Protein AF-A0A7J8VPK7-F1 (afdb_monomer_lite)

Secondary structure (DSSP, 8-state):
---HHHHHHHHHHHHHHHHHHH-S-HHHHHHSPPPHHHHHT-HHHHHHGGGG-

Structure (mmCIF, N/CA/C/O backbone):
data_AF-A0A7J8VPK7-F1
#
_entry.id   AF-A0A7J8VPK7-F1
#
loop_
_atom_site.group_PDB
_atom_site.id
_atom_site.type_symbol
_atom_site.label_atom_id
_atom_site.label_alt_id
_atom_site.label_comp_id
_atom_site.label_asym_id
_atom_site.label_entity_id
_atom_site.label_seq_id
_atom_site.pdbx_PDB_ins_code
_atom_site.Cartn_x
_atom_site.Cartn_y
_atom_site.Cartn_z
_atom_site.occupancy
_atom_site.B_iso_or_equiv
_atom_site.auth_seq_id
_atom_site.auth_comp_id
_atom_site.auth_asym_id
_atom_site.auth_atom_id
_atom_site.pdbx_PDB_model_num
ATOM 1 N N . MET A 1 1 ? 17.051 10.293 -12.204 1.00 51.53 1 MET A N 1
ATOM 2 C CA . MET A 1 1 ? 15.865 10.676 -13.005 1.00 51.53 1 MET A CA 1
ATOM 3 C C . MET A 1 1 ? 16.034 10.187 -14.445 1.00 51.53 1 MET A C 1
ATOM 5 O O . MET A 1 1 ? 16.253 10.998 -15.331 1.00 51.53 1 MET A O 1
ATOM 9 N N . ASN A 1 2 ? 16.014 8.872 -14.685 1.00 56.03 2 ASN A N 1
ATOM 10 C CA . ASN A 1 2 ? 16.194 8.298 -16.033 1.00 56.03 2 ASN A CA 1
ATOM 11 C C . ASN A 1 2 ? 15.126 7.246 -16.400 1.00 56.03 2 AS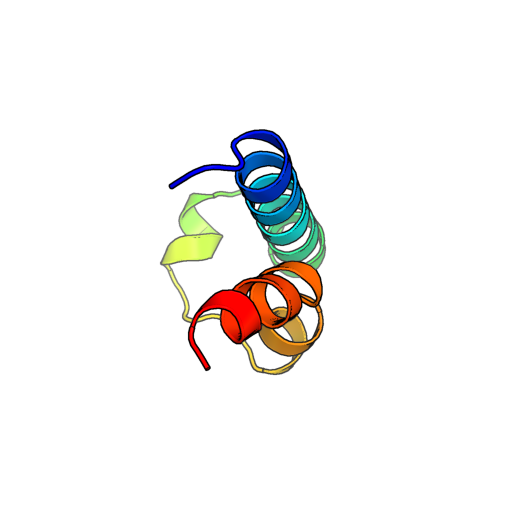N A C 1
ATOM 13 O O . ASN A 1 2 ? 15.176 6.692 -17.493 1.00 56.03 2 ASN A O 1
ATOM 17 N N . HIS A 1 3 ? 14.143 6.981 -15.525 1.00 68.00 3 HIS A N 1
ATOM 18 C CA . HIS A 1 3 ? 13.194 5.878 -15.705 1.00 68.00 3 HIS A CA 1
ATOM 19 C C . HIS A 1 3 ? 11.760 6.264 -15.296 1.00 68.00 3 HIS A C 1
ATOM 21 O O . HIS A 1 3 ? 11.282 5.819 -14.250 1.00 68.00 3 HIS A O 1
ATOM 27 N N . PRO A 1 4 ? 11.041 7.043 -16.130 1.00 75.38 4 PRO A N 1
ATOM 28 C CA . PRO A 1 4 ? 9.650 7.423 -15.855 1.00 75.38 4 PRO A CA 1
ATOM 29 C C . PRO A 1 4 ? 8.723 6.207 -15.686 1.00 75.38 4 PRO A C 1
ATOM 31 O O . PRO A 1 4 ? 7.804 6.237 -14.874 1.00 75.38 4 PRO A O 1
ATOM 34 N N . ASP A 1 5 ? 8.998 5.100 -16.382 1.00 78.25 5 ASP A N 1
ATOM 35 C CA . ASP A 1 5 ? 8.290 3.824 -16.213 1.00 78.25 5 ASP A CA 1
ATOM 36 C C . ASP A 1 5 ? 8.395 3.246 -14.797 1.00 78.25 5 ASP A C 1
ATOM 38 O O . ASP A 1 5 ? 7.453 2.634 -14.291 1.00 78.25 5 ASP A O 1
ATOM 42 N N . ILE A 1 6 ? 9.548 3.417 -14.153 1.00 75.50 6 ILE A N 1
ATOM 43 C CA . ILE A 1 6 ? 9.796 2.895 -12.809 1.00 75.50 6 ILE A CA 1
ATOM 44 C C . ILE A 1 6 ? 9.121 3.796 -11.777 1.00 75.50 6 ILE A C 1
ATOM 46 O O . ILE A 1 6 ? 8.450 3.295 -10.879 1.00 75.50 6 ILE A O 1
ATOM 50 N N . GLU A 1 7 ? 9.196 5.115 -11.958 1.00 78.44 7 GLU A N 1
ATOM 51 C CA . GLU A 1 7 ? 8.489 6.085 -11.115 1.00 78.44 7 GLU A CA 1
ATOM 52 C C . GLU A 1 7 ? 6.973 5.848 -11.135 1.00 78.44 7 GLU A C 1
ATOM 54 O O . GLU A 1 7 ? 6.339 5.803 -10.081 1.00 78.44 7 GLU A O 1
ATOM 59 N N . LEU A 1 8 ? 6.392 5.599 -12.313 1.00 82.31 8 LEU A N 1
ATOM 60 C CA . LEU A 1 8 ? 4.969 5.276 -12.443 1.00 82.31 8 LEU A CA 1
ATOM 61 C C . LEU A 1 8 ? 4.597 3.973 -11.729 1.00 82.31 8 LEU A C 1
ATOM 63 O O . LEU A 1 8 ? 3.570 3.928 -11.055 1.00 82.31 8 LEU A O 1
ATOM 67 N N . LYS A 1 9 ? 5.434 2.932 -11.823 1.00 82.38 9 LYS A N 1
ATOM 68 C CA . LYS A 1 9 ? 5.213 1.668 -11.099 1.00 82.38 9 LYS A CA 1
ATOM 69 C C . LYS A 1 9 ? 5.271 1.852 -9.586 1.00 82.38 9 LYS A C 1
ATOM 71 O O . LYS A 1 9 ? 4.451 1.278 -8.880 1.00 82.38 9 LYS A O 1
ATOM 76 N N . ILE A 1 10 ? 6.197 2.673 -9.094 1.00 81.19 10 ILE A N 1
ATOM 77 C CA . ILE A 1 10 ? 6.314 2.983 -7.664 1.00 81.19 10 ILE A CA 1
ATOM 78 C C . ILE A 1 10 ? 5.075 3.744 -7.182 1.00 81.19 10 ILE A C 1
ATOM 80 O O . ILE A 1 10 ? 4.501 3.395 -6.154 1.00 81.19 10 ILE A O 1
ATOM 84 N N . ILE A 1 11 ? 4.631 4.761 -7.927 1.00 83.06 11 ILE A N 1
ATOM 85 C CA . ILE A 1 11 ? 3.439 5.543 -7.570 1.00 83.06 11 ILE A CA 1
ATOM 86 C C . ILE A 1 11 ? 2.178 4.667 -7.600 1.00 83.06 11 ILE A C 1
ATOM 88 O O . ILE A 1 11 ? 1.337 4.794 -6.704 1.00 83.06 11 ILE A O 1
ATOM 92 N N . ASP A 1 12 ? 2.047 3.773 -8.586 1.00 85.88 12 ASP A N 1
ATOM 93 C CA . ASP A 1 12 ? 0.942 2.810 -8.665 1.00 85.88 12 ASP A CA 1
ATOM 94 C C . ASP A 1 12 ? 0.950 1.853 -7.470 1.00 85.88 12 ASP A C 1
ATOM 96 O O . ASP A 1 12 ? -0.075 1.692 -6.807 1.00 85.88 12 ASP A O 1
ATOM 100 N N . GLU A 1 13 ? 2.111 1.291 -7.127 1.00 86.44 13 GLU A N 1
ATOM 101 C CA . GLU A 1 13 ? 2.253 0.387 -5.987 1.00 86.44 13 GLU A CA 1
ATOM 102 C C . GLU A 1 13 ? 1.894 1.085 -4.670 1.00 86.44 13 GLU A C 1
ATOM 104 O O . GLU A 1 13 ? 1.054 0.586 -3.919 1.00 86.44 13 GLU A O 1
ATOM 109 N N . ILE A 1 14 ? 2.454 2.274 -4.419 1.00 83.94 14 ILE A N 1
ATOM 110 C CA . ILE A 1 14 ? 2.162 3.073 -3.221 1.00 83.94 14 ILE A CA 1
ATOM 111 C C . ILE A 1 14 ? 0.667 3.384 -3.142 1.00 83.94 14 ILE A C 1
ATOM 113 O O . ILE A 1 14 ? 0.033 3.143 -2.113 1.00 83.94 14 ILE A O 1
ATOM 117 N N . SER A 1 15 ? 0.081 3.864 -4.241 1.00 85.75 15 SER A N 1
ATOM 118 C CA . SER A 1 15 ? -1.344 4.196 -4.299 1.00 85.75 15 SER A CA 1
ATOM 119 C C . SER A 1 15 ? -2.220 2.967 -4.082 1.00 85.75 15 SER A C 1
ATOM 121 O O . SER A 1 15 ? -3.256 3.052 -3.426 1.00 85.75 15 SER A O 1
ATOM 123 N N . ARG A 1 16 ? -1.819 1.805 -4.600 1.00 87.12 16 ARG A N 1
ATOM 124 C CA . ARG A 1 16 ? -2.547 0.545 -4.448 1.00 87.12 16 ARG A CA 1
ATOM 125 C C . ARG A 1 16 ? -2.489 0.021 -3.020 1.00 87.12 16 ARG A C 1
ATOM 127 O O . ARG A 1 16 ? -3.529 -0.388 -2.506 1.00 87.12 16 ARG A O 1
ATOM 134 N N . VAL A 1 17 ? -1.320 0.055 -2.380 1.00 85.56 17 VAL A N 1
ATOM 135 C CA . VAL A 1 17 ? -1.147 -0.358 -0.981 1.00 85.56 17 VAL A CA 1
ATOM 136 C C . VAL A 1 17 ? -1.952 0.561 -0.069 1.00 85.56 17 VAL A C 1
ATOM 138 O O . VAL A 1 17 ? -2.830 0.069 0.633 1.00 85.56 17 VAL A O 1
ATOM 141 N N . LEU A 1 18 ? -1.759 1.881 -0.172 1.00 85.19 18 LEU A N 1
ATOM 142 C CA . LEU A 1 18 ? -2.479 2.871 0.637 1.00 85.19 18 LEU A CA 1
ATOM 143 C C . LEU A 1 18 ? -3.994 2.812 0.420 1.00 85.19 18 LEU A C 1
ATOM 145 O O . LEU A 1 18 ? -4.775 2.967 1.358 1.00 85.19 18 LEU A O 1
ATOM 149 N N . ARG A 1 19 ? -4.443 2.544 -0.811 1.00 86.44 19 ARG A N 1
ATOM 150 C CA . ARG A 1 19 ? -5.867 2.357 -1.104 1.00 86.44 19 ARG A CA 1
ATOM 151 C C . ARG A 1 19 ? -6.428 1.080 -0.497 1.00 86.44 19 ARG A C 1
ATOM 153 O O . ARG A 1 19 ? -7.584 1.078 -0.084 1.00 86.44 19 ARG A O 1
ATOM 160 N N . ASN A 1 20 ? -5.651 0.001 -0.474 1.00 86.06 20 ASN A N 1
ATOM 161 C CA . ASN A 1 20 ? -6.077 -1.275 0.089 1.00 86.06 20 ASN A CA 1
ATOM 162 C C . ASN A 1 20 ? -6.127 -1.233 1.622 1.00 86.06 20 ASN A C 1
ATOM 164 O O . ASN A 1 20 ? -7.043 -1.799 2.210 1.00 86.06 20 ASN A O 1
ATOM 168 N N . THR A 1 21 ? -5.191 -0.527 2.255 1.00 83.19 21 THR A N 1
ATOM 169 C CA . THR A 1 21 ? -5.075 -0.437 3.715 1.00 83.19 21 THR A CA 1
ATOM 170 C C . THR A 1 21 ? -5.946 0.675 4.304 1.00 83.19 21 THR A C 1
ATOM 172 O O . THR A 1 21 ? -6.709 0.433 5.235 1.00 83.19 21 THR A O 1
ATOM 175 N N . ARG A 1 22 ? -5.882 1.892 3.745 1.00 83.00 22 ARG A N 1
ATOM 176 C CA . ARG A 1 22 ? -6.528 3.109 4.284 1.00 83.00 22 ARG A CA 1
ATOM 177 C C . ARG A 1 22 ? -7.765 3.553 3.507 1.00 83.00 22 ARG A C 1
ATOM 179 O O . ARG A 1 22 ? -8.484 4.458 3.940 1.00 83.00 22 ARG A O 1
ATOM 186 N N . GLY A 1 23 ? -8.029 2.928 2.362 1.00 83.00 23 GLY A N 1
ATOM 187 C CA . GLY A 1 23 ? -9.142 3.268 1.483 1.00 83.00 23 GLY A CA 1
ATOM 188 C C . GLY A 1 23 ? -8.812 4.364 0.456 1.00 83.00 23 GLY A C 1
ATOM 189 O O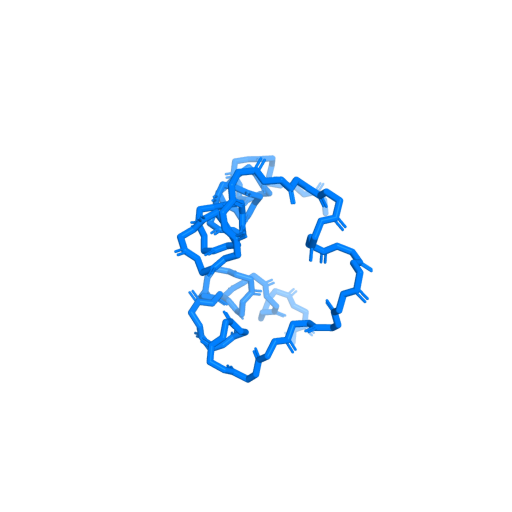 . GLY A 1 23 ? -7.694 4.873 0.391 1.00 83.00 23 GLY A O 1
ATOM 190 N N . PRO A 1 24 ? -9.795 4.765 -0.370 1.00 82.38 24 PRO A N 1
ATOM 191 C CA . PRO A 1 24 ? -9.597 5.645 -1.530 1.00 82.38 24 PRO A CA 1
ATOM 192 C C . PRO A 1 24 ? -9.355 7.125 -1.188 1.00 82.38 24 PRO A C 1
ATOM 194 O O . PRO A 1 24 ? -9.303 7.959 -2.089 1.00 82.38 24 PRO A O 1
ATOM 197 N N . TYR A 1 25 ? -9.260 7.478 0.094 1.00 80.50 25 TYR A N 1
ATOM 198 C CA . TYR A 1 25 ? -9.157 8.863 0.533 1.00 80.50 25 TYR A CA 1
ATOM 199 C C . TYR A 1 25 ? -7.695 9.274 0.694 1.00 80.50 25 TYR A C 1
ATOM 201 O O . TYR A 1 25 ? -7.105 9.060 1.748 1.00 80.50 25 TYR A O 1
ATOM 209 N N . ASN A 1 26 ? -7.149 9.957 -0.314 1.00 77.88 26 ASN A N 1
ATOM 210 C CA . ASN A 1 26 ? -5.768 10.465 -0.308 1.00 77.88 26 ASN A CA 1
ATOM 211 C C . ASN A 1 26 ? -5.445 11.340 0.916 1.00 77.88 26 ASN A C 1
ATOM 213 O O . ASN A 1 26 ? -4.306 11.392 1.362 1.00 77.88 26 ASN A O 1
ATOM 217 N N . LYS A 1 27 ? -6.451 12.013 1.490 1.00 81.31 27 LYS A N 1
ATOM 218 C CA . LYS A 1 27 ? -6.280 12.814 2.708 1.00 81.31 27 LYS A CA 1
ATOM 219 C C . LYS A 1 27 ? -5.808 11.951 3.887 1.00 81.31 27 LYS A C 1
ATOM 221 O O . LYS A 1 27 ? -4.831 12.307 4.533 1.00 81.31 27 LYS A O 1
ATOM 226 N N . LYS A 1 28 ? -6.385 10.753 4.048 1.00 76.69 28 LYS A N 1
ATOM 227 C CA . LYS A 1 28 ? -5.991 9.773 5.075 1.00 76.69 28 LYS A CA 1
ATOM 228 C C . LYS A 1 28 ? -4.584 9.216 4.880 1.00 76.69 28 LYS A C 1
ATOM 230 O O . LYS A 1 28 ? -3.990 8.672 5.808 1.00 76.69 28 LYS A O 1
ATOM 235 N N . TRP A 1 29 ? -4.039 9.329 3.672 1.00 82.44 29 TRP A N 1
ATOM 236 C CA . TRP A 1 29 ? -2.678 8.886 3.391 1.00 82.44 29 TRP A CA 1
ATOM 237 C C . TRP A 1 29 ? -1.640 9.844 3.987 1.00 82.44 29 TRP A C 1
ATOM 239 O O . TRP A 1 29 ? -0.538 9.412 4.293 1.00 82.44 29 TRP A O 1
ATOM 249 N N . MET A 1 30 ? -2.001 11.120 4.181 1.00 77.19 30 MET A N 1
ATOM 250 C CA . MET A 1 30 ? -1.133 12.149 4.769 1.00 77.19 30 MET A CA 1
ATOM 251 C C . MET A 1 30 ? -1.452 12.455 6.239 1.00 77.19 30 MET A C 1
ATOM 253 O O . MET A 1 30 ? -0.680 13.149 6.891 1.00 77.19 30 MET A O 1
ATOM 257 N N . GLU A 1 31 ? -2.589 11.980 6.755 1.00 81.56 31 GLU A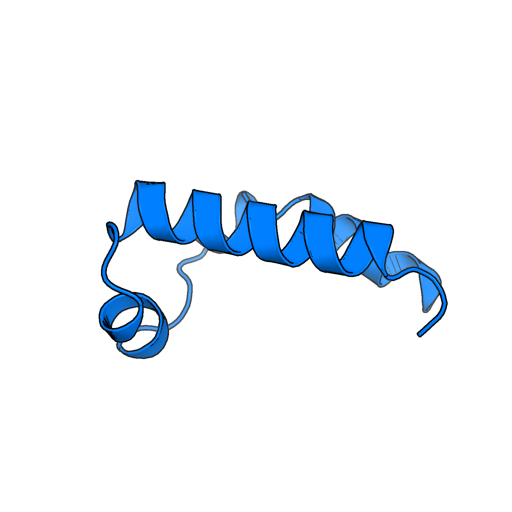 N 1
ATOM 258 C CA . GLU A 1 31 ? -3.010 12.225 8.143 1.00 81.56 31 GLU A CA 1
ATOM 259 C C . GLU A 1 31 ? -2.193 11.422 9.160 1.00 81.56 31 GLU A C 1
ATOM 261 O O . GLU A 1 31 ? -1.962 11.896 10.270 1.00 81.56 31 GLU A O 1
ATOM 266 N N . GLU A 1 32 ? -1.714 10.237 8.778 1.00 76.25 32 GLU A N 1
ATOM 267 C CA . GLU A 1 32 ? -0.935 9.363 9.654 1.00 76.25 32 GLU A CA 1
ATOM 268 C C . GLU A 1 32 ? 0.317 8.855 8.928 1.00 76.25 32 GLU A C 1
ATOM 270 O O . GLU A 1 32 ? 0.246 8.554 7.732 1.00 76.25 32 GLU A O 1
ATOM 275 N N . PRO A 1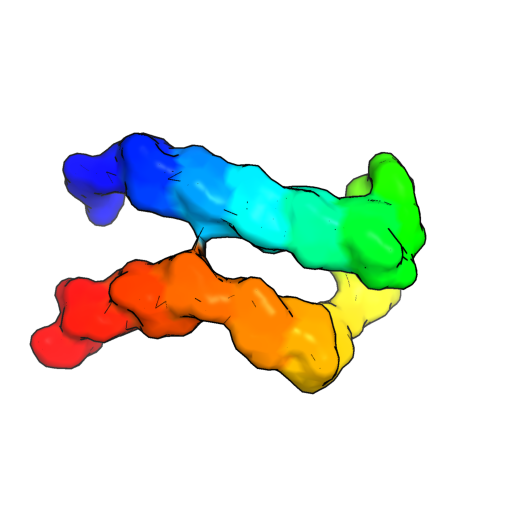 33 ? 1.46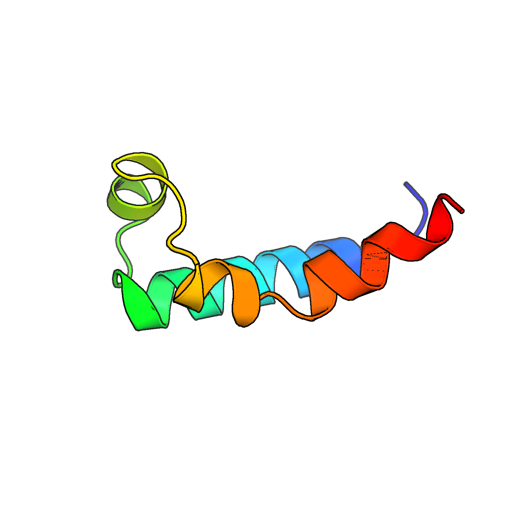6 8.717 9.612 1.00 79.38 33 PRO A N 1
ATOM 276 C CA . PRO A 1 33 ? 2.653 8.119 9.009 1.00 79.38 33 PRO A CA 1
ATOM 277 C C . PRO A 1 33 ? 2.371 6.684 8.538 1.00 79.38 33 PRO A C 1
ATOM 279 O O . PRO A 1 33 ? 1.518 5.992 9.098 1.00 79.38 33 PRO A O 1
ATOM 282 N N . LEU A 1 34 ? 3.079 6.235 7.495 1.00 79.12 34 LEU A N 1
ATOM 283 C CA . LEU A 1 34 ? 3.030 4.848 7.016 1.00 79.12 34 LEU A CA 1
ATOM 284 C C . LEU A 1 34 ? 3.350 3.884 8.161 1.00 79.12 34 LEU A C 1
ATOM 286 O O . LEU A 1 34 ? 4.337 4.057 8.877 1.00 79.12 34 LEU A O 1
ATOM 290 N N . THR A 1 35 ? 2.514 2.862 8.325 1.00 81.94 35 THR A N 1
ATOM 291 C CA . THR A 1 35 ? 2.781 1.803 9.300 1.00 81.94 35 THR A CA 1
ATOM 292 C C . THR A 1 35 ? 3.834 0.836 8.762 1.00 81.94 35 THR A C 1
ATOM 294 O O . THR A 1 35 ? 4.030 0.727 7.550 1.00 81.94 35 THR A O 1
ATOM 297 N N . PHE A 1 36 ? 4.509 0.108 9.657 1.00 78.12 36 PHE A N 1
ATOM 298 C CA . PHE A 1 36 ? 5.545 -0.853 9.267 1.00 78.12 36 PHE A CA 1
ATOM 299 C C . PHE A 1 36 ? 5.018 -1.898 8.264 1.00 78.12 36 PHE A C 1
ATOM 301 O O . PHE A 1 36 ? 5.675 -2.161 7.263 1.00 78.12 36 PHE A O 1
ATOM 308 N N . ASP A 1 37 ? 3.797 -2.404 8.467 1.00 78.31 37 ASP A N 1
ATOM 309 C CA . ASP A 1 37 ? 3.123 -3.347 7.560 1.00 78.31 37 ASP A CA 1
ATOM 310 C C . ASP A 1 37 ? 2.893 -2.769 6.151 1.00 78.31 37 ASP A C 1
ATOM 312 O O . ASP A 1 37 ? 3.124 -3.443 5.148 1.00 78.31 37 ASP A O 1
ATOM 316 N N . GLU A 1 38 ? 2.488 -1.502 6.054 1.00 78.38 38 GLU A N 1
ATOM 317 C CA . GLU A 1 38 ? 2.308 -0.832 4.764 1.00 78.38 38 GLU A CA 1
ATOM 318 C C . GLU A 1 38 ? 3.646 -0.580 4.076 1.00 78.38 38 GLU A C 1
ATOM 320 O O . GLU A 1 38 ? 3.783 -0.848 2.886 1.00 78.38 38 GLU A O 1
ATOM 325 N N . SER A 1 39 ? 4.647 -0.112 4.826 1.00 76.81 39 SER A N 1
ATOM 326 C CA . SER A 1 39 ? 5.994 0.124 4.304 1.00 76.81 39 SER A CA 1
ATOM 327 C C . SER A 1 39 ? 6.691 -1.165 3.870 1.00 76.81 39 SER A C 1
ATOM 329 O O . SER A 1 39 ? 7.487 -1.150 2.930 1.00 76.81 39 SER A O 1
ATOM 331 N N . ASP A 1 40 ? 6.365 -2.297 4.501 1.00 78.88 40 ASP A N 1
ATOM 332 C CA . ASP A 1 40 ? 6.919 -3.586 4.118 1.00 78.88 40 ASP A CA 1
ATOM 333 C C . ASP A 1 40 ? 6.404 -4.046 2.746 1.00 78.88 40 ASP A C 1
ATOM 335 O O . ASP A 1 40 ? 7.165 -4.596 1.951 1.00 78.88 40 ASP A O 1
ATOM 339 N N . LYS A 1 41 ? 5.155 -3.709 2.411 1.00 76.88 41 LYS A N 1
ATOM 340 C CA . LYS A 1 41 ? 4.524 -4.027 1.120 1.00 76.88 41 LYS A CA 1
ATOM 341 C C . LYS A 1 41 ? 5.030 -3.174 -0.047 1.00 76.88 41 LYS A C 1
ATOM 343 O O . LYS A 1 41 ? 4.769 -3.530 -1.193 1.00 76.88 41 LYS A O 1
ATOM 348 N N . LEU A 1 42 ? 5.757 -2.086 0.219 1.00 79.00 42 LEU A N 1
ATOM 349 C CA . LEU A 1 42 ? 6.359 -1.220 -0.803 1.00 79.00 42 LEU A CA 1
ATOM 350 C C . LEU A 1 42 ? 7.679 -1.817 -1.318 1.00 79.00 42 LEU A C 1
ATOM 352 O O . LEU A 1 42 ? 8.774 -1.325 -1.029 1.00 79.00 42 LEU A O 1
ATOM 356 N N . ILE A 1 43 ? 7.580 -2.936 -2.035 1.00 69.94 43 ILE A N 1
ATOM 357 C CA . ILE A 1 43 ? 8.723 -3.702 -2.544 1.00 69.94 43 ILE A CA 1
ATOM 358 C C . ILE A 1 43 ? 9.428 -2.957 -3.684 1.00 69.94 43 ILE A C 1
ATOM 360 O O . ILE A 1 43 ? 10.657 -2.944 -3.716 1.00 69.94 43 ILE A O 1
ATOM 364 N N . TYR A 1 44 ? 8.694 -2.286 -4.580 1.00 65.38 44 TYR A N 1
ATOM 365 C CA . TYR A 1 44 ? 9.290 -1.524 -5.684 1.00 65.38 44 TYR A CA 1
ATOM 366 C C . TYR A 1 44 ? 10.006 -0.262 -5.202 1.00 65.38 44 TYR A C 1
ATOM 368 O O . TYR A 1 44 ? 11.077 0.062 -5.712 1.00 65.38 44 TYR A O 1
ATOM 376 N N . LEU A 1 45 ? 9.474 0.415 -4.178 1.00 65.62 45 LEU A N 1
ATOM 377 C CA . LEU A 1 45 ? 10.164 1.550 -3.555 1.00 65.62 45 LEU A CA 1
ATOM 378 C C . LEU A 1 45 ? 11.514 1.112 -2.962 1.00 65.62 45 LEU A C 1
ATOM 380 O O . LEU A 1 45 ? 12.529 1.779 -3.158 1.00 65.62 45 LEU A O 1
ATOM 384 N N . LYS A 1 46 ? 11.537 -0.045 -2.287 1.00 62.19 46 LYS A N 1
ATOM 385 C CA . LYS A 1 46 ? 12.767 -0.654 -1.759 1.00 62.19 46 LYS A CA 1
ATOM 386 C C . LYS A 1 46 ? 13.715 -1.122 -2.873 1.00 62.19 46 LYS A C 1
ATOM 388 O O . LYS A 1 46 ? 14.927 -1.042 -2.704 1.00 62.19 46 LYS A O 1
ATOM 393 N N . ALA A 1 47 ? 13.182 -1.573 -4.008 1.00 60.97 47 ALA A N 1
ATOM 394 C CA . ALA A 1 47 ? 13.953 -2.087 -5.141 1.00 60.97 47 ALA A CA 1
ATOM 395 C C . ALA A 1 47 ? 14.549 -1.005 -6.059 1.00 60.97 47 ALA A C 1
ATOM 397 O O . ALA A 1 47 ? 15.452 -1.324 -6.826 1.00 60.97 47 ALA A O 1
ATOM 398 N N . THR A 1 48 ? 14.092 0.250 -5.974 1.00 55.12 48 THR A N 1
ATOM 399 C CA . THR A 1 48 ? 14.683 1.409 -6.681 1.00 55.12 48 THR A CA 1
ATOM 400 C C . THR A 1 48 ? 15.747 2.146 -5.857 1.00 55.12 48 THR A C 1
ATOM 402 O O . THR A 1 48 ? 16.565 2.878 -6.407 1.00 55.12 48 THR A O 1
ATOM 405 N N . ALA A 1 49 ? 15.830 1.895 -4.549 1.00 54.81 49 ALA A N 1
ATOM 406 C CA . ALA A 1 49 ? 16.914 2.406 -3.708 1.00 54.81 49 ALA A CA 1
ATOM 407 C C . ALA A 1 49 ? 18.350 1.887 -4.017 1.00 54.81 49 ALA A C 1
ATOM 409 O O . ALA A 1 49 ? 19.290 2.624 -3.715 1.00 54.81 49 ALA A O 1
ATOM 410 N N . PRO A 1 50 ? 18.595 0.687 -4.597 1.00 51.03 50 PRO A N 1
ATOM 411 C CA . PRO A 1 50 ? 19.948 0.169 -4.789 1.00 51.03 50 PRO A CA 1
ATOM 412 C C . PRO A 1 50 ? 20.678 0.741 -6.013 1.00 51.03 50 PRO A C 1
ATOM 414 O O . PRO A 1 50 ? 21.836 0.402 -6.216 1.00 51.03 50 PRO A O 1
ATOM 417 N N . GLU A 1 51 ? 20.075 1.639 -6.800 1.00 49.78 51 GLU A N 1
ATOM 418 C CA . GLU A 1 51 ? 20.817 2.381 -7.838 1.00 49.78 51 GLU A CA 1
ATOM 419 C C . GLU A 1 51 ? 21.706 3.508 -7.251 1.00 49.78 51 GLU A C 1
ATOM 421 O O . GLU A 1 51 ? 22.347 4.242 -7.998 1.00 49.78 51 GLU A O 1
ATOM 426 N N . THR A 1 52 ? 21.759 3.636 -5.916 1.00 53.88 52 THR A N 1
ATOM 427 C CA . THR A 1 52 ? 22.584 4.598 -5.154 1.00 53.88 52 T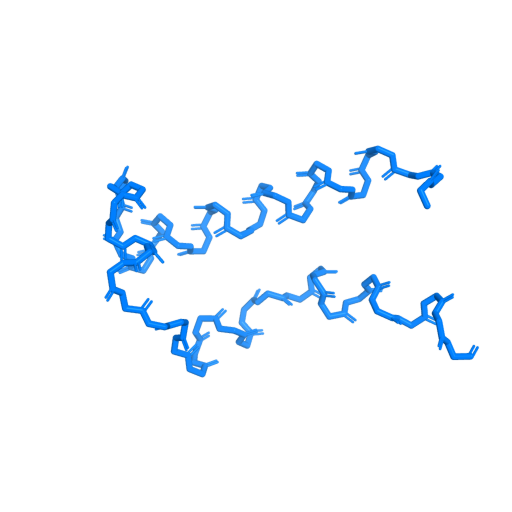HR A CA 1
ATOM 428 C C . THR A 1 52 ? 23.521 3.896 -4.142 1.00 53.88 52 THR A C 1
ATOM 430 O O . THR A 1 52 ? 23.865 4.451 -3.100 1.00 53.88 52 THR A O 1
ATOM 433 N N . LEU A 1 53 ? 23.956 2.661 -4.419 1.00 43.34 53 LEU A N 1
ATOM 434 C CA . LEU A 1 53 ? 25.071 2.030 -3.689 1.00 43.34 53 LEU A CA 1
ATOM 435 C C . LEU A 1 53 ? 26.334 1.955 -4.546 1.00 43.34 53 LEU A C 1
ATOM 437 O O . LEU A 1 53 ? 26.233 1.497 -5.705 1.00 43.34 53 LEU A O 1
#

Organism: NCBI:txid34286

pLDDT: mean 74.88, std 11.39, range [43.34, 87.12]

Sequence (53 aa):
MNHPDIELKIIDEISRVLRNTRGPYNKKWMEEPLTFDESDKLIYLKATAPETL

Foldseek 3Di:
DPCVPLVVVLVVQLCVLCCVPVNNDVVSVPPDDDDPVSVVSSVSVVVVVVVPD

Radius of gyration: 11.98 Å; chains: 1; bounding box: 35×17×26 Å